Protein AF-A0A419IZ63-F1 (afdb_monomer_lite)

Foldseek 3Di:
DDDPVNVVVVVVVCPVPDDDPVNCPPDDDPVNVCVVCVVVVVVVVVVVVVVVVVVVVVVVVVVVVVVVVVVVCVVVVD

Radius of gyration: 33.62 Å; chains: 1; bounding box: 64×29×88 Å

Sequence (78 aa):
MLTKKDRQQLLADFKAVFATKDDLSSFATKDDLKKELKPLRQDIRKLKKDVSVIVKFFDRKSVSVEKDVKHIKEHLGL

pLDDT: mean 95.76, std 3.19, range [80.81, 98.69]

Structure (mmCIF, N/CA/C/O backbone):
data_AF-A0A419IZ63-F1
#
_entry.id   AF-A0A419IZ63-F1
#
loop_
_atom_site.group_PDB
_atom_site.id
_atom_site.type_symbol
_atom_site.label_atom_id
_atom_site.label_alt_id
_atom_site.label_comp_id
_atom_site.label_asym_id
_atom_site.label_entity_id
_atom_site.label_seq_id
_atom_site.pdbx_PDB_ins_code
_atom_site.Cartn_x
_atom_site.Cartn_y
_atom_site.Cartn_z
_atom_site.occupancy
_atom_site.B_iso_or_equiv
_atom_site.auth_seq_id
_atom_site.auth_comp_id
_atom_site.auth_asym_id
_atom_site.auth_atom_id
_atom_site.pdbx_PDB_model_num
ATOM 1 N N . MET A 1 1 ? 40.423 19.078 -37.046 1.00 80.81 1 MET A N 1
ATOM 2 C CA . MET A 1 1 ? 38.971 18.839 -37.231 1.00 80.81 1 MET A CA 1
ATOM 3 C C . MET A 1 1 ? 38.708 17.351 -37.075 1.00 80.81 1 MET A C 1
ATOM 5 O O . MET A 1 1 ? 39.523 16.585 -37.571 1.00 80.81 1 MET A O 1
ATOM 9 N N . LEU A 1 2 ? 37.623 16.936 -36.411 1.00 85.94 2 LEU A N 1
ATOM 10 C CA . LEU A 1 2 ? 37.285 15.508 -36.327 1.00 85.94 2 LEU A CA 1
ATOM 11 C C . LEU A 1 2 ? 36.845 14.966 -37.692 1.00 85.94 2 LEU A C 1
ATOM 13 O O . LEU A 1 2 ? 36.048 15.594 -38.403 1.00 85.94 2 LEU A O 1
ATOM 17 N N . THR A 1 3 ? 37.321 13.774 -38.033 1.00 95.62 3 THR A N 1
ATOM 18 C CA . THR A 1 3 ? 36.927 13.070 -39.252 1.00 95.62 3 THR A CA 1
ATOM 19 C C . THR A 1 3 ? 35.520 12.475 -39.114 1.00 95.62 3 THR A C 1
ATOM 21 O O . THR A 1 3 ? 34.938 12.406 -38.028 1.00 95.62 3 THR A O 1
ATOM 24 N N . LYS A 1 4 ? 34.929 12.042 -40.237 1.00 95.00 4 LYS A N 1
ATOM 25 C CA . LYS A 1 4 ? 33.646 11.314 -40.221 1.00 95.00 4 LYS A CA 1
ATOM 26 C C . LYS A 1 4 ? 33.737 10.019 -39.400 1.00 95.00 4 LYS A C 1
ATOM 28 O O . LYS A 1 4 ? 32.771 9.677 -38.725 1.00 95.00 4 LYS A O 1
ATOM 33 N N . LYS A 1 5 ? 34.896 9.352 -39.436 1.00 94.38 5 LYS A N 1
ATOM 34 C CA . LYS A 1 5 ? 35.157 8.103 -38.715 1.00 94.38 5 LYS A CA 1
ATOM 35 C C . LYS A 1 5 ? 35.207 8.333 -37.205 1.00 94.38 5 LYS A C 1
ATOM 37 O O . LYS A 1 5 ? 34.551 7.605 -36.471 1.00 94.38 5 LYS A O 1
ATOM 42 N N . ASP A 1 6 ? 35.867 9.406 -36.764 1.00 95.00 6 ASP A N 1
ATOM 43 C CA . ASP A 1 6 ? 35.938 9.752 -35.337 1.00 95.00 6 ASP A CA 1
ATOM 44 C C . ASP A 1 6 ? 34.540 10.019 -34.758 1.00 95.00 6 ASP A C 1
ATOM 46 O O . ASP A 1 6 ? 34.214 9.568 -33.665 1.00 95.00 6 ASP A O 1
ATOM 50 N N . ARG A 1 7 ? 33.661 10.689 -35.521 1.00 95.56 7 ARG A N 1
ATOM 51 C CA . ARG A 1 7 ? 32.267 10.918 -35.099 1.00 95.56 7 ARG A CA 1
ATOM 52 C C . ARG A 1 7 ? 31.444 9.634 -35.011 1.00 95.56 7 ARG A C 1
ATOM 54 O O . ARG A 1 7 ? 30.602 9.529 -34.127 1.00 95.56 7 ARG A O 1
ATOM 61 N N . GLN A 1 8 ? 31.655 8.684 -35.920 1.00 94.94 8 GLN A N 1
ATOM 62 C CA . GLN A 1 8 ? 30.966 7.391 -35.877 1.00 94.94 8 GLN A CA 1
ATOM 63 C C . GLN A 1 8 ? 31.405 6.556 -34.679 1.00 94.94 8 GLN A C 1
ATOM 65 O O . GLN A 1 8 ? 30.547 5.970 -34.023 1.00 94.94 8 GLN A O 1
ATOM 70 N N . GLN A 1 9 ? 32.705 6.552 -34.375 1.00 94.50 9 GLN A N 1
ATOM 71 C CA . GLN A 1 9 ? 33.227 5.849 -33.209 1.00 94.50 9 GLN A CA 1
ATOM 72 C C . GLN A 1 9 ? 32.640 6.424 -31.918 1.00 94.50 9 GLN A C 1
ATOM 74 O O . GLN A 1 9 ? 32.061 5.680 -31.136 1.00 94.50 9 GLN A O 1
ATOM 79 N N . LEU A 1 10 ? 32.652 7.753 -31.763 1.00 92.94 10 LEU A N 1
ATOM 80 C CA . LEU A 1 10 ? 32.033 8.406 -30.608 1.00 92.94 10 LEU A CA 1
ATOM 81 C C . LEU A 1 10 ? 30.546 8.053 -30.474 1.00 92.94 10 LEU A C 1
ATOM 83 O O . LEU A 1 10 ? 30.076 7.787 -29.375 1.00 92.94 10 LEU A O 1
ATOM 87 N N . LEU A 1 11 ? 29.795 8.016 -31.580 1.00 91.00 11 LEU A N 1
ATOM 88 C CA . LEU A 1 11 ? 28.376 7.655 -31.546 1.00 91.00 11 LEU A CA 1
ATOM 89 C C . LEU A 1 11 ? 28.153 6.206 -31.081 1.00 91.00 11 LEU A C 1
ATOM 91 O O . LEU A 1 11 ? 27.169 5.932 -30.394 1.00 91.00 11 LEU A O 1
ATOM 95 N N . ALA A 1 12 ? 29.040 5.288 -31.471 1.00 91.50 12 ALA A N 1
ATOM 96 C CA . ALA A 1 12 ? 29.007 3.899 -31.026 1.00 91.50 12 ALA A CA 1
ATOM 97 C C . ALA A 1 12 ? 29.338 3.792 -29.530 1.00 91.50 12 ALA A C 1
ATOM 99 O O . ALA A 1 12 ? 28.594 3.148 -28.792 1.00 91.50 12 ALA A O 1
ATOM 100 N N . ASP A 1 13 ? 30.373 4.499 -29.077 1.00 93.00 13 ASP A N 1
ATOM 101 C CA . ASP A 1 13 ? 30.784 4.527 -27.672 1.00 93.00 13 ASP A CA 1
ATOM 102 C C . ASP A 1 13 ? 29.672 5.118 -26.783 1.00 93.00 13 ASP A C 1
ATOM 104 O O . ASP A 1 13 ? 29.345 4.566 -25.734 1.00 93.00 13 ASP A O 1
ATOM 108 N N . PHE A 1 14 ? 29.000 6.185 -27.234 1.00 91.00 14 PHE A N 1
ATOM 109 C CA . PHE A 1 14 ? 27.853 6.759 -26.523 1.00 91.00 14 PHE A CA 1
ATOM 110 C C . PHE A 1 14 ? 26.679 5.782 -26.412 1.00 91.00 14 PHE A C 1
ATOM 112 O O . PHE A 1 14 ? 26.073 5.689 -25.348 1.00 91.00 14 PHE A O 1
ATOM 119 N N . LYS A 1 15 ? 26.364 5.028 -27.472 1.00 90.25 15 LYS A N 1
ATOM 120 C CA . LYS A 1 15 ? 25.301 4.009 -27.427 1.00 90.25 15 LYS A CA 1
ATOM 121 C C . LYS A 1 15 ? 25.640 2.828 -26.519 1.00 90.25 15 LYS A C 1
ATOM 123 O O . LYS A 1 15 ? 24.729 2.205 -25.995 1.00 90.25 15 LYS A O 1
ATOM 128 N N . ALA A 1 16 ? 26.922 2.515 -26.345 1.00 90.69 16 ALA A N 1
ATOM 129 C CA . ALA A 1 16 ? 27.356 1.451 -25.445 1.00 90.69 16 ALA A CA 1
ATOM 130 C C . ALA A 1 16 ? 27.273 1.852 -23.960 1.00 90.69 16 ALA A C 1
ATOM 132 O O . ALA A 1 16 ? 27.158 0.983 -23.101 1.00 90.69 16 ALA A O 1
ATOM 133 N N . VAL A 1 17 ? 27.338 3.154 -23.653 1.00 93.62 17 VAL A N 1
ATOM 134 C CA . VAL A 1 17 ? 27.362 3.671 -22.271 1.00 93.62 17 VAL A CA 1
ATOM 135 C C . VAL A 1 17 ? 25.997 4.196 -21.811 1.00 93.62 17 VAL A C 1
ATOM 137 O O . VAL A 1 17 ? 25.664 4.077 -20.633 1.00 93.62 17 VAL A O 1
ATOM 140 N N . PHE A 1 18 ? 25.201 4.784 -22.708 1.00 92.94 18 PHE A N 1
ATOM 141 C CA . PHE A 1 18 ? 23.916 5.395 -22.364 1.00 92.94 18 PHE A CA 1
ATOM 142 C C . PHE A 1 18 ? 22.733 4.524 -22.779 1.00 92.94 18 PHE A C 1
ATOM 144 O O . PHE A 1 18 ? 22.666 4.053 -23.911 1.00 92.94 18 PHE A O 1
ATOM 151 N N . ALA A 1 19 ? 21.749 4.409 -21.883 1.00 91.56 19 ALA A N 1
ATOM 152 C CA . ALA A 1 19 ? 20.452 3.833 -22.211 1.00 91.56 19 ALA A CA 1
ATOM 153 C C . ALA A 1 19 ? 19.735 4.670 -23.282 1.00 91.56 19 ALA A C 1
ATOM 155 O O . ALA A 1 19 ? 19.725 5.906 -23.253 1.00 91.56 19 ALA A O 1
ATOM 156 N N . THR A 1 20 ? 19.105 3.982 -24.222 1.00 90.44 20 THR A N 1
ATOM 157 C CA . THR A 1 20 ? 18.265 4.558 -25.265 1.00 90.44 20 THR A CA 1
ATOM 158 C C . THR A 1 20 ? 16.823 4.718 -24.783 1.00 90.44 20 THR A C 1
ATOM 160 O O . THR A 1 20 ? 16.432 4.250 -23.714 1.00 90.44 20 THR A O 1
ATOM 163 N N . LYS A 1 21 ? 15.988 5.388 -25.585 1.00 90.81 21 LYS A N 1
ATOM 164 C CA . LYS A 1 21 ? 14.549 5.474 -25.297 1.00 90.81 21 LYS A CA 1
ATOM 165 C C . LYS A 1 21 ? 13.885 4.097 -25.269 1.00 90.81 21 LYS A C 1
ATOM 167 O O . LYS A 1 21 ? 12.986 3.888 -24.461 1.00 90.81 21 LYS A O 1
ATOM 172 N N . ASP A 1 22 ? 14.345 3.187 -26.122 1.00 91.75 22 ASP A N 1
ATOM 173 C CA . ASP A 1 22 ? 13.787 1.843 -26.230 1.00 91.75 22 ASP A CA 1
ATOM 174 C C . ASP A 1 22 ? 14.138 1.012 -24.988 1.00 91.75 22 ASP A C 1
ATOM 176 O O . ASP A 1 22 ? 13.263 0.333 -24.452 1.00 91.75 22 ASP A O 1
ATOM 180 N N . ASP A 1 23 ? 15.350 1.171 -24.441 1.00 93.38 23 ASP A N 1
ATOM 181 C CA . ASP A 1 23 ? 15.772 0.515 -23.190 1.00 93.38 23 ASP A CA 1
ATOM 182 C C . ASP A 1 23 ? 14.921 0.938 -21.982 1.00 93.38 23 ASP A C 1
ATOM 184 O O . ASP A 1 23 ? 14.732 0.173 -21.038 1.00 93.38 23 ASP A O 1
ATOM 188 N N . LEU A 1 24 ? 14.387 2.164 -22.001 1.00 94.88 24 LEU A N 1
ATOM 189 C CA . LEU A 1 24 ? 13.558 2.699 -20.918 1.00 94.88 24 LEU A CA 1
ATOM 190 C C . LEU A 1 24 ? 12.065 2.373 -21.072 1.00 94.88 24 LEU A C 1
ATOM 192 O O . LEU A 1 24 ? 11.297 2.610 -20.140 1.00 94.88 24 LEU A O 1
ATOM 196 N N . SER A 1 25 ? 11.643 1.827 -22.214 1.00 93.19 25 SER A N 1
ATOM 197 C CA . SER A 1 25 ? 10.224 1.606 -22.530 1.00 93.19 25 SER A CA 1
ATOM 198 C C . SER A 1 25 ? 9.529 0.590 -21.614 1.00 93.19 25 SER A C 1
ATOM 200 O O . SER A 1 25 ? 8.317 0.665 -21.421 1.00 93.19 25 SER A O 1
ATOM 202 N N . SER A 1 26 ? 10.285 -0.330 -21.008 1.00 95.19 26 SER A N 1
ATOM 203 C CA . SER A 1 26 ? 9.766 -1.338 -20.078 1.00 95.19 26 SER A CA 1
ATOM 204 C C . SER A 1 26 ? 9.554 -0.825 -18.651 1.00 95.19 26 SER A C 1
ATOM 206 O O . SER A 1 26 ? 9.029 -1.557 -17.812 1.00 95.19 26 SER A O 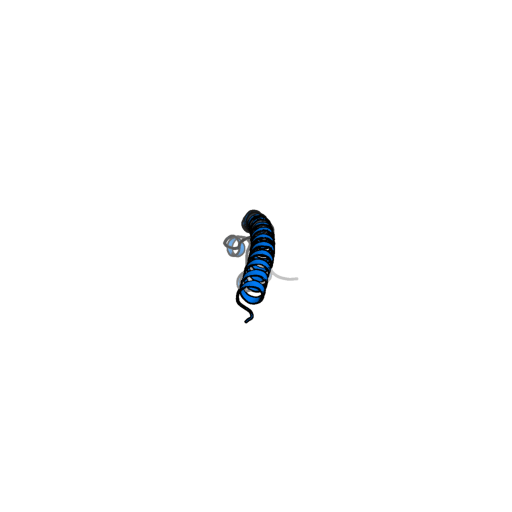1
ATOM 208 N N . PHE A 1 27 ? 9.992 0.395 -18.334 1.00 95.81 27 PHE A N 1
ATOM 209 C CA . PHE A 1 27 ? 9.912 0.939 -16.982 1.00 95.81 27 PHE A CA 1
ATOM 210 C C . PHE A 1 27 ? 8.658 1.788 -16.798 1.00 95.81 27 PHE A C 1
ATOM 212 O O . PHE A 1 27 ? 8.328 2.640 -17.619 1.00 95.81 27 PHE A O 1
ATOM 219 N N . ALA A 1 28 ? 7.987 1.592 -15.663 1.00 95.75 28 ALA A N 1
ATOM 220 C CA . ALA A 1 28 ? 6.866 2.434 -15.275 1.00 95.75 28 ALA A CA 1
ATOM 221 C C . ALA A 1 28 ? 7.336 3.872 -15.022 1.00 95.75 28 ALA A C 1
ATOM 223 O O . ALA A 1 28 ? 8.334 4.118 -14.336 1.00 95.75 28 ALA A O 1
ATOM 224 N N . THR A 1 29 ? 6.576 4.838 -15.525 1.00 96.50 29 THR A N 1
ATOM 225 C CA . THR A 1 29 ? 6.817 6.247 -15.239 1.00 96.50 29 THR A CA 1
ATOM 226 C C . THR A 1 29 ? 6.307 6.615 -13.848 1.00 96.50 29 THR A C 1
ATOM 228 O O . THR A 1 29 ? 5.489 5.934 -13.223 1.00 96.50 29 THR A O 1
ATOM 231 N N . LYS A 1 30 ? 6.741 7.777 -13.359 1.00 96.94 30 LYS A N 1
ATOM 232 C CA . LYS A 1 30 ? 6.215 8.356 -12.117 1.00 96.94 30 LYS A CA 1
ATOM 233 C C . LYS A 1 30 ? 4.689 8.507 -12.143 1.00 96.94 30 LYS A C 1
ATOM 235 O O . LYS A 1 30 ? 4.053 8.381 -11.096 1.00 96.94 30 LYS A O 1
ATOM 240 N N . ASP A 1 31 ? 4.113 8.822 -13.298 1.00 97.69 31 ASP A N 1
ATOM 241 C CA . ASP A 1 31 ? 2.672 9.029 -13.416 1.00 97.69 31 ASP A CA 1
ATOM 242 C C . ASP A 1 31 ? 1.905 7.706 -13.491 1.00 97.69 31 ASP A C 1
ATOM 244 O O . ASP A 1 31 ? 0.837 7.617 -12.880 1.00 97.69 31 ASP A O 1
ATOM 248 N N . ASP A 1 32 ? 2.493 6.659 -14.081 1.00 97.50 32 ASP A N 1
ATOM 249 C CA . ASP A 1 32 ? 1.957 5.292 -14.007 1.00 97.50 32 ASP A CA 1
ATOM 250 C C . ASP A 1 32 ? 1.846 4.846 -12.547 1.00 97.50 32 ASP A C 1
ATOM 252 O O . ASP A 1 32 ? 0.769 4.483 -12.077 1.00 97.50 32 ASP A O 1
ATOM 256 N N . LEU A 1 33 ? 2.922 5.010 -11.769 1.00 97.94 33 LEU A N 1
ATOM 257 C CA . LEU A 1 33 ? 2.919 4.661 -10.347 1.00 97.94 33 LEU A CA 1
ATOM 258 C C . LEU A 1 33 ? 1.874 5.453 -9.553 1.00 97.94 33 LEU A C 1
ATOM 260 O O . LEU A 1 33 ? 1.188 4.903 -8.692 1.00 97.94 33 LEU A O 1
ATOM 264 N N . LYS A 1 34 ? 1.714 6.756 -9.820 1.00 97.19 34 LYS A N 1
ATOM 265 C CA . LYS A 1 34 ? 0.667 7.555 -9.159 1.00 97.19 34 LYS A CA 1
ATOM 266 C C . LYS A 1 34 ? -0.730 7.052 -9.503 1.00 97.19 34 LYS A C 1
ATOM 268 O O . LYS A 1 34 ? -1.592 7.076 -8.623 1.00 97.19 34 LYS A O 1
ATOM 273 N N . LYS A 1 35 ? -0.966 6.665 -10.758 1.00 97.81 35 LYS A N 1
ATOM 274 C CA . LYS A 1 35 ? -2.257 6.152 -11.221 1.00 97.81 35 LYS A CA 1
ATOM 275 C C . LYS A 1 35 ? -2.591 4.842 -10.512 1.00 97.81 35 LYS A C 1
ATOM 277 O O . LYS A 1 35 ? -3.665 4.760 -9.920 1.00 97.81 35 LYS A O 1
ATOM 282 N N . GLU A 1 36 ? -1.644 3.907 -10.471 1.00 97.12 36 GLU A N 1
ATOM 283 C CA . GLU A 1 36 ? -1.789 2.611 -9.793 1.00 97.12 36 GLU A CA 1
ATOM 284 C C . GLU A 1 36 ? -1.976 2.759 -8.271 1.00 97.12 36 GLU A C 1
ATOM 286 O O . GLU A 1 36 ? -2.816 2.102 -7.661 1.00 97.12 36 GLU A O 1
ATOM 291 N N . LEU A 1 37 ? -1.258 3.686 -7.624 1.00 97.69 37 LEU A N 1
ATOM 292 C CA . LEU A 1 37 ? -1.322 3.868 -6.165 1.00 97.69 37 LEU A CA 1
ATOM 293 C C . LEU A 1 37 ? -2.519 4.703 -5.681 1.00 97.69 37 LEU A C 1
ATOM 295 O O . LEU A 1 37 ? -2.827 4.721 -4.484 1.00 97.69 37 LEU A O 1
ATOM 299 N N . LYS A 1 38 ? -3.191 5.441 -6.569 1.00 97.62 38 LYS A N 1
ATOM 300 C CA . LYS A 1 38 ? -4.335 6.295 -6.215 1.00 97.62 38 LYS A CA 1
ATOM 301 C C . LYS A 1 38 ? -5.497 5.525 -5.562 1.00 97.62 38 LYS A C 1
ATOM 303 O O . LYS A 1 38 ? -5.936 5.996 -4.504 1.00 97.62 38 LYS A O 1
ATOM 308 N N . PRO A 1 39 ? -5.999 4.399 -6.115 1.00 97.56 39 PRO A N 1
ATOM 309 C CA . PRO A 1 39 ? -7.053 3.614 -5.468 1.00 97.56 39 PRO A CA 1
ATOM 310 C C . PRO A 1 39 ? -6.606 3.072 -4.107 1.00 97.56 39 PRO A C 1
ATOM 312 O O . PRO A 1 39 ? -7.301 3.283 -3.116 1.00 97.56 39 PRO A O 1
ATOM 315 N N . LEU A 1 40 ? -5.384 2.541 -4.000 1.00 97.75 40 LEU A N 1
ATOM 316 C CA . LEU A 1 40 ? -4.856 2.012 -2.738 1.00 97.75 40 LEU A CA 1
ATOM 317 C C . LEU A 1 40 ? -4.848 3.067 -1.616 1.00 97.75 40 LEU A C 1
ATOM 319 O O . LEU A 1 40 ? -5.236 2.800 -0.480 1.00 97.75 40 LEU A O 1
ATOM 323 N N . ARG A 1 41 ? -4.482 4.317 -1.930 1.00 97.56 41 ARG A N 1
ATOM 324 C CA . ARG A 1 41 ? -4.555 5.441 -0.974 1.00 97.56 41 ARG A CA 1
ATOM 325 C C . ARG A 1 41 ? -5.985 5.784 -0.552 1.00 97.56 41 ARG A C 1
ATOM 327 O O . ARG A 1 41 ? -6.193 6.349 0.523 1.00 97.56 41 ARG A O 1
ATOM 334 N N . GLN A 1 42 ? -6.977 5.559 -1.409 1.00 97.38 42 GLN A N 1
ATOM 335 C CA . GLN A 1 42 ? -8.383 5.738 -1.047 1.00 97.38 42 GLN A CA 1
ATOM 336 C C . GLN A 1 42 ? -8.847 4.612 -0.126 1.00 97.38 42 GLN A C 1
ATOM 338 O O . GLN A 1 42 ? -9.477 4.903 0.889 1.00 97.38 42 GLN A O 1
ATOM 343 N N . ASP A 1 43 ? -8.462 3.375 -0.416 1.00 98.25 43 ASP A N 1
ATOM 344 C CA . ASP A 1 43 ? -8.842 2.213 0.384 1.00 98.25 43 ASP A CA 1
ATOM 345 C C . ASP A 1 43 ? -8.217 2.256 1.778 1.00 98.25 43 ASP A C 1
ATOM 347 O O . ASP A 1 43 ? -8.932 2.126 2.768 1.00 98.25 43 ASP A O 1
ATOM 351 N N . ILE A 1 44 ? -6.933 2.612 1.894 1.00 98.62 44 ILE A N 1
ATOM 352 C CA . ILE A 1 44 ? -6.276 2.840 3.194 1.00 98.62 44 ILE A CA 1
ATOM 353 C C . ILE A 1 44 ? -7.018 3.906 4.016 1.00 98.62 44 ILE A C 1
ATOM 355 O O . ILE A 1 44 ? -7.170 3.776 5.232 1.00 98.62 44 ILE A O 1
ATOM 359 N N . ARG A 1 45 ? -7.517 4.970 3.371 1.00 98.38 45 ARG A N 1
ATOM 360 C CA . ARG A 1 45 ? -8.293 6.013 4.061 1.00 98.38 45 ARG A CA 1
ATOM 361 C C . ARG A 1 45 ? -9.649 5.509 4.546 1.00 98.38 45 ARG A C 1
ATOM 363 O O . ARG A 1 45 ? -10.079 5.951 5.609 1.00 98.38 45 ARG A O 1
ATOM 370 N N . LYS A 1 46 ? -10.316 4.633 3.791 1.00 98.44 46 LYS A N 1
ATOM 371 C CA . LYS A 1 46 ? -11.572 3.995 4.213 1.00 98.44 46 LYS A CA 1
ATOM 372 C C . LYS A 1 46 ? -11.317 3.051 5.385 1.00 98.44 46 LYS A C 1
ATOM 374 O O . LYS A 1 46 ? -11.867 3.285 6.452 1.00 98.44 46 LYS A O 1
ATOM 379 N N . LEU A 1 47 ? -10.351 2.141 5.247 1.00 98.50 47 LEU A N 1
ATOM 380 C CA . LEU A 1 47 ? -9.946 1.212 6.305 1.00 98.50 47 LEU A CA 1
ATOM 381 C C . LEU A 1 47 ? -9.606 1.931 7.612 1.00 98.50 47 LEU A C 1
ATOM 383 O O . LEU A 1 47 ? -10.059 1.529 8.677 1.00 98.50 47 LEU A O 1
ATOM 387 N N . LYS A 1 48 ? -8.869 3.047 7.552 1.00 98.62 48 LYS A N 1
ATOM 388 C CA . LYS A 1 48 ? -8.563 3.844 8.749 1.00 98.62 48 LYS A CA 1
ATOM 389 C C . LYS A 1 48 ? -9.825 4.371 9.444 1.00 98.62 48 LYS A C 1
ATOM 391 O O . LYS A 1 48 ? -9.871 4.413 10.674 1.00 98.62 48 LYS A O 1
ATOM 396 N N . LYS A 1 49 ? -10.833 4.805 8.680 1.00 98.38 49 LYS A N 1
ATOM 397 C CA . LYS A 1 49 ? -12.115 5.259 9.238 1.00 98.38 49 LYS A CA 1
ATOM 398 C C . LYS A 1 49 ? -12.886 4.092 9.841 1.00 98.38 49 LYS A C 1
ATOM 400 O O . LYS A 1 49 ? -13.350 4.225 10.969 1.00 98.38 49 LYS A O 1
ATOM 405 N N . ASP A 1 50 ? -12.955 2.969 9.136 1.00 98.44 50 ASP A N 1
ATOM 406 C CA . ASP A 1 50 ? -13.672 1.775 9.587 1.00 98.44 50 ASP A CA 1
ATOM 407 C C . ASP A 1 50 ? -13.078 1.252 10.899 1.00 98.44 50 ASP A C 1
ATOM 409 O O . ASP A 1 50 ? -13.796 1.084 11.884 1.00 98.44 50 ASP A O 1
ATOM 413 N N . VAL A 1 51 ? -11.748 1.131 10.971 1.00 98.69 51 VAL A N 1
ATOM 414 C CA . VAL A 1 51 ? -11.028 0.767 12.202 1.00 98.69 51 VAL A CA 1
ATOM 415 C C . VAL A 1 51 ? -11.321 1.762 13.326 1.00 98.69 51 VAL A C 1
ATOM 417 O O . VAL A 1 51 ? -11.581 1.352 14.452 1.00 98.69 51 VAL A O 1
ATOM 420 N N . SER A 1 52 ? -11.348 3.069 13.043 1.00 98.44 52 SER A N 1
ATOM 421 C CA . SER A 1 52 ? -11.680 4.075 14.060 1.00 98.44 52 SER A CA 1
ATOM 422 C C . SER A 1 52 ? -13.104 3.922 14.604 1.00 98.44 52 SER A C 1
ATOM 424 O O . SER A 1 52 ? -13.321 4.104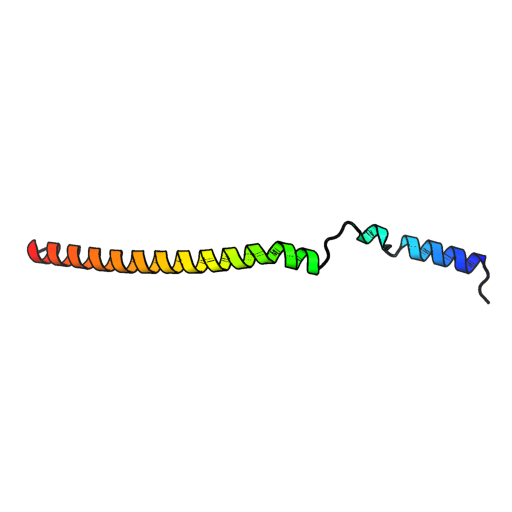 15.802 1.00 98.44 52 SER A O 1
ATOM 426 N N . VAL A 1 53 ? -14.074 3.591 13.749 1.00 98.44 53 VAL A N 1
ATOM 427 C CA . VAL A 1 53 ? -15.459 3.330 14.169 1.00 98.44 53 VAL A CA 1
ATOM 428 C C . VAL A 1 53 ? -15.526 2.070 15.028 1.00 98.44 53 VAL A C 1
ATOM 430 O O . VAL A 1 53 ? -16.148 2.096 16.089 1.00 98.44 53 VAL A O 1
ATOM 433 N N . ILE A 1 54 ? -14.850 1.001 14.604 1.00 98.25 54 ILE A N 1
ATOM 434 C CA . ILE A 1 54 ? -14.798 -0.272 15.326 1.00 98.25 54 ILE A CA 1
ATOM 435 C C . ILE A 1 54 ? -14.202 -0.077 16.724 1.00 98.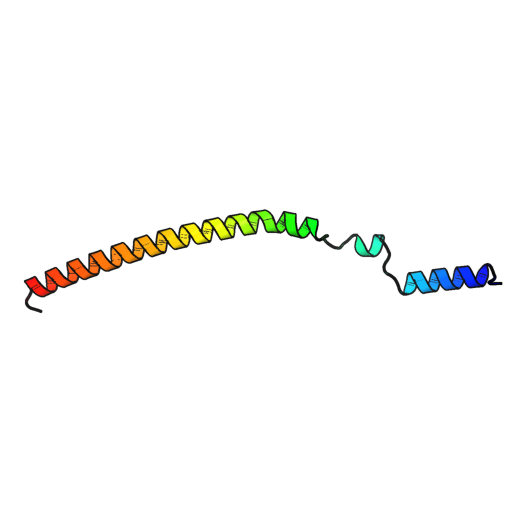25 54 ILE A C 1
ATOM 437 O O . ILE A 1 54 ? -14.825 -0.480 17.702 1.00 98.25 54 ILE A O 1
ATOM 441 N N . VAL A 1 55 ? -13.058 0.603 16.840 1.00 98.38 55 VAL A N 1
ATOM 442 C CA . VAL A 1 55 ? -12.415 0.885 18.136 1.00 98.38 55 VAL A CA 1
ATOM 443 C C . VAL A 1 55 ? -13.373 1.627 19.070 1.00 98.38 55 VAL A C 1
ATOM 445 O O . VAL A 1 55 ? -13.639 1.156 20.170 1.00 98.38 55 VAL A O 1
ATOM 448 N N . LYS A 1 56 ? -14.008 2.710 18.599 1.00 97.62 56 LYS A N 1
ATOM 449 C CA . LYS A 1 56 ? -14.983 3.470 19.405 1.00 97.62 56 LYS A CA 1
ATOM 450 C C . LYS A 1 56 ? -16.177 2.628 19.853 1.00 97.62 56 LYS A C 1
ATOM 452 O O . LYS A 1 56 ? -16.746 2.875 20.915 1.00 97.62 56 LYS A O 1
ATOM 457 N N . PHE A 1 57 ? -16.616 1.688 19.022 1.00 97.81 57 PHE A N 1
ATOM 458 C CA . PHE A 1 57 ? -17.705 0.783 19.369 1.00 97.81 57 PHE A CA 1
ATOM 459 C C . PHE A 1 57 ? -17.292 -0.199 20.468 1.00 97.81 57 PHE A C 1
ATOM 461 O O . PHE A 1 57 ? -18.049 -0.386 21.422 1.00 97.81 57 PHE A O 1
ATOM 468 N N . PHE A 1 58 ? -16.096 -0.784 20.361 1.00 97.31 58 PHE A N 1
ATOM 469 C CA . PHE A 1 58 ? -15.549 -1.657 21.397 1.00 97.31 58 PHE A CA 1
ATOM 470 C C . PHE A 1 58 ? -15.334 -0.910 22.711 1.00 97.31 58 PHE A C 1
ATOM 472 O O . PHE A 1 58 ? -15.799 -1.403 23.730 1.00 97.31 58 PHE A O 1
ATOM 479 N N . ASP A 1 59 ? -14.772 0.302 22.693 1.00 96.88 59 ASP A N 1
ATOM 480 C CA . ASP A 1 59 ? -14.580 1.115 23.903 1.00 96.88 59 ASP A CA 1
ATOM 481 C C . ASP A 1 59 ? -15.898 1.322 24.666 1.00 96.88 59 ASP A C 1
ATOM 483 O O . ASP A 1 59 ? -15.978 1.117 25.876 1.00 96.88 59 ASP A O 1
ATOM 487 N N . ARG A 1 60 ? -16.978 1.669 23.951 1.00 96.62 60 ARG A N 1
ATOM 488 C CA . ARG A 1 60 ? -18.312 1.836 24.554 1.00 96.62 60 ARG A CA 1
ATOM 489 C C . ARG A 1 60 ? -18.835 0.541 25.162 1.00 96.62 60 ARG A C 1
ATOM 491 O O . ARG A 1 60 ? -19.418 0.573 26.244 1.00 96.62 60 ARG A O 1
ATOM 498 N N . LYS A 1 61 ? -18.658 -0.582 24.461 1.00 97.00 61 LYS A N 1
ATOM 499 C CA . LYS A 1 61 ? -19.075 -1.893 24.963 1.00 97.00 61 LYS A CA 1
ATOM 500 C C . LYS A 1 61 ? -18.280 -2.299 26.198 1.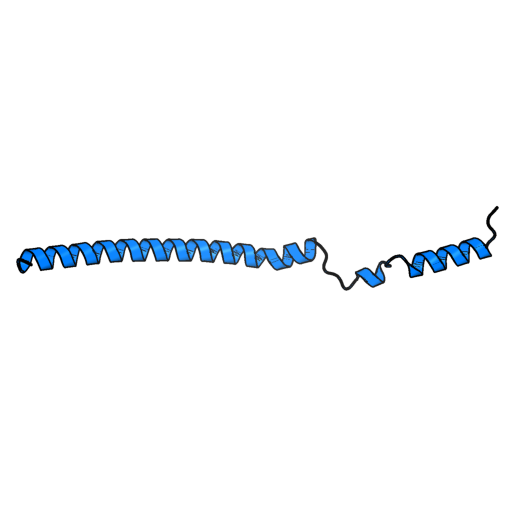00 97.00 61 LYS A C 1
ATOM 502 O O . LYS A 1 61 ? -18.899 -2.737 27.159 1.00 97.00 61 LYS A O 1
ATOM 507 N N . SER A 1 62 ? -16.964 -2.096 26.202 1.00 96.75 62 SER A N 1
ATOM 508 C CA . SER A 1 62 ? -16.104 -2.363 27.358 1.00 96.75 62 SER A CA 1
ATOM 509 C C . SER A 1 62 ? -16.570 -1.574 28.579 1.00 96.75 62 SER A C 1
ATOM 511 O O . SER A 1 62 ? -16.819 -2.167 29.621 1.00 96.75 62 SER A O 1
ATOM 513 N N . VAL A 1 63 ? -16.832 -0.270 28.424 1.00 97.12 63 VAL A N 1
ATOM 514 C CA . VAL A 1 63 ? -17.351 0.575 29.514 1.00 97.12 63 VAL A CA 1
ATOM 515 C C . VAL A 1 63 ? -18.726 0.108 30.010 1.00 97.12 63 VAL A C 1
ATOM 517 O O . VAL A 1 63 ? -19.000 0.173 31.206 1.00 97.12 63 VAL A O 1
ATOM 520 N N . SER A 1 64 ? -19.612 -0.347 29.118 1.00 96.62 64 S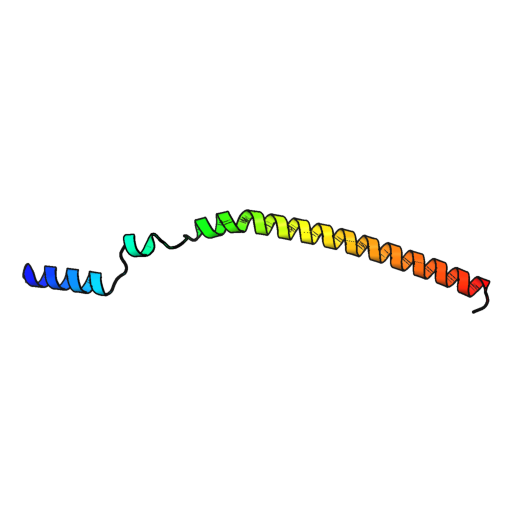ER A N 1
ATOM 521 C CA . SER A 1 64 ? -20.918 -0.893 29.521 1.00 96.62 64 SER A CA 1
ATOM 522 C C . SER A 1 64 ? -20.755 -2.161 30.355 1.00 96.62 64 SER A C 1
ATOM 524 O O . SER A 1 64 ? -21.322 -2.256 31.436 1.00 96.62 64 SER A O 1
ATOM 526 N N . VAL A 1 65 ? -19.931 -3.100 29.884 1.00 98.00 65 VAL A N 1
ATOM 527 C CA . VAL A 1 65 ? -19.673 -4.366 30.581 1.00 98.00 65 VAL A CA 1
ATOM 528 C C . VAL A 1 65 ? -19.007 -4.121 31.934 1.00 98.00 65 VAL A C 1
ATOM 530 O O . VAL A 1 65 ? -19.392 -4.737 32.921 1.00 98.00 65 VAL A O 1
ATOM 533 N N . GLU A 1 66 ? -18.052 -3.193 32.020 1.00 97.81 66 GLU A N 1
ATOM 534 C CA . GLU A 1 66 ? -17.419 -2.815 33.289 1.00 97.81 66 GLU A CA 1
ATOM 535 C C . GLU A 1 66 ? -18.434 -2.290 34.312 1.00 97.81 66 GLU A C 1
ATOM 537 O O . GLU A 1 66 ? -18.363 -2.650 35.489 1.00 97.81 66 GLU A O 1
ATOM 542 N N . LYS A 1 67 ? -19.402 -1.475 33.874 1.00 97.81 67 LYS A N 1
ATOM 543 C CA . LYS A 1 67 ? -20.483 -0.978 34.739 1.00 97.81 67 LYS A CA 1
ATOM 544 C C . LYS A 1 67 ? -21.404 -2.099 35.202 1.00 97.81 67 LYS A C 1
ATOM 546 O O . LYS A 1 67 ? -21.686 -2.178 36.394 1.00 97.81 67 LYS A O 1
ATOM 551 N N . ASP A 1 68 ? -21.826 -2.972 34.294 1.00 98.00 68 ASP A N 1
ATOM 552 C CA . ASP A 1 68 ? -22.698 -4.100 34.630 1.00 98.00 68 ASP A CA 1
ATOM 553 C C . ASP A 1 68 ? -22.011 -5.034 35.638 1.00 98.00 68 ASP A C 1
ATOM 555 O O . ASP A 1 68 ? -22.596 -5.403 36.656 1.00 98.00 68 ASP A O 1
ATOM 559 N N . VAL A 1 69 ? -20.725 -5.340 35.421 1.00 98.25 69 VAL A N 1
ATOM 560 C CA . VAL A 1 69 ? -19.909 -6.128 36.358 1.00 98.25 69 VAL A CA 1
ATOM 561 C C . VAL A 1 69 ? -19.797 -5.435 37.714 1.00 98.25 69 VAL A C 1
ATOM 563 O O . VAL A 1 69 ? -19.905 -6.102 38.743 1.00 98.25 69 VAL A O 1
ATOM 566 N N . LYS A 1 70 ? -19.595 -4.112 37.743 1.00 97.75 70 LYS A N 1
ATOM 567 C CA . LYS A 1 70 ? -19.541 -3.345 38.992 1.00 97.75 70 LYS A CA 1
ATOM 568 C C . LYS A 1 70 ? -20.855 -3.454 39.770 1.00 97.75 70 LYS A C 1
ATOM 570 O O . LYS A 1 70 ? -20.818 -3.787 40.949 1.00 97.75 70 LYS A O 1
ATOM 575 N N . HIS A 1 71 ? -21.994 -3.249 39.111 1.00 97.62 71 HIS A N 1
ATOM 576 C CA . HIS A 1 71 ? -23.308 -3.353 39.750 1.00 97.62 71 HIS A CA 1
ATOM 577 C C . HIS A 1 71 ? -23.600 -4.761 40.276 1.00 97.62 71 HIS A C 1
ATOM 579 O O . HIS A 1 71 ? -24.150 -4.908 41.366 1.00 97.62 71 HIS A O 1
ATOM 585 N N . ILE A 1 72 ? -23.195 -5.805 39.546 1.00 98.12 72 ILE A N 1
ATOM 586 C CA . ILE A 1 72 ? -23.332 -7.192 40.009 1.00 98.12 72 ILE A CA 1
ATOM 587 C C . ILE A 1 72 ? -22.476 -7.435 41.256 1.00 98.12 72 ILE A C 1
ATOM 589 O O . ILE A 1 72 ? -22.967 -8.019 42.217 1.00 98.12 72 ILE A O 1
ATOM 593 N N . LYS A 1 73 ? -21.220 -6.973 41.272 1.00 97.44 73 LYS A N 1
ATOM 594 C CA . LYS A 1 73 ? -20.343 -7.105 42.448 1.00 97.44 73 LYS A CA 1
ATOM 595 C C . LYS A 1 73 ? -20.921 -6.405 43.673 1.00 97.44 73 LYS A C 1
ATOM 597 O O . LYS A 1 73 ? -21.009 -7.020 44.729 1.00 97.44 73 LYS A O 1
ATOM 602 N N . GLU A 1 74 ? -21.403 -5.174 43.500 1.00 97.56 74 GLU A N 1
ATOM 603 C CA . GLU A 1 74 ? -22.091 -4.416 44.553 1.00 97.56 74 GLU A CA 1
ATOM 604 C C . GLU A 1 74 ? -23.313 -5.178 45.089 1.00 97.56 74 GLU A C 1
ATOM 606 O O . GLU A 1 74 ? -23.495 -5.271 46.301 1.00 97.56 74 GLU A O 1
ATOM 611 N N . HIS A 1 75 ? -24.125 -5.768 44.206 1.00 97.25 75 HIS A N 1
ATOM 612 C CA . HIS A 1 75 ? -25.307 -6.539 44.599 1.00 97.25 75 HIS A CA 1
ATOM 613 C C . HIS A 1 75 ? -24.965 -7.844 45.333 1.00 97.25 75 HIS A C 1
ATOM 615 O O . HIS A 1 75 ? -25.702 -8.263 46.223 1.00 97.25 75 HIS A O 1
ATOM 621 N N . LEU A 1 76 ? -23.851 -8.483 44.970 1.00 97.56 76 LEU A N 1
ATOM 622 C CA . LEU A 1 76 ? -23.370 -9.718 45.593 1.00 97.56 76 LEU A CA 1
ATOM 623 C C . LEU A 1 76 ? -22.507 -9.479 46.843 1.00 97.56 76 LEU A C 1
ATOM 625 O O . LEU A 1 76 ? -22.159 -10.445 47.518 1.00 97.56 76 LEU A O 1
ATOM 629 N N . GLY A 1 77 ? -22.158 -8.226 47.156 1.00 95.62 77 GLY A N 1
ATOM 630 C CA . GLY A 1 77 ? -21.270 -7.887 48.271 1.00 95.62 77 GLY A CA 1
ATOM 631 C C . GLY A 1 77 ? -19.824 -8.369 48.084 1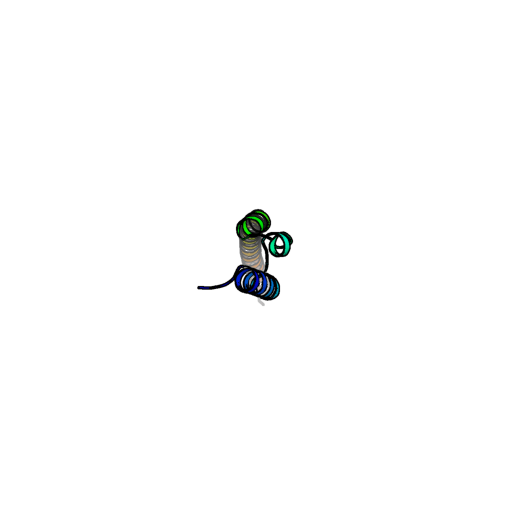.00 95.62 77 GLY A C 1
ATOM 632 O O . GLY A 1 77 ? -19.175 -8.708 49.073 1.00 95.62 77 GLY A O 1
ATOM 633 N N . LEU A 1 78 ? -19.352 -8.440 46.831 1.00 91.56 78 LEU A N 1
ATOM 634 C CA . LEU A 1 78 ? -18.005 -8.884 46.433 1.00 91.56 78 LEU A CA 1
ATOM 635 C C . LEU A 1 78 ? -17.058 -7.721 46.113 1.00 91.56 78 LEU A C 1
ATOM 637 O O . LEU A 1 78 ? -17.529 -6.699 45.565 1.00 91.56 78 LEU A O 1
#

Secondary structure (DSSP, 8-state):
---HHHHHHHHHHHHHHSPPTTTTTTSPPHHHHHHHHHHHHHHHHHHHHHHHHHHHHHHHHHHHHHHHHHHHHHHHT-